Protein 3PVH (pdb70)

Foldseek 3Di:
DVLLVCLLPVADDVQFQEAEQVPLADPVLSVVLSVLQVVCCVPPVAHEHEYEAQADPPPDDAAVSQVVSLCSRQVDCVRWQRYKYWYAHLNVLFIAIDTHVVLCVLQDPVLRVQLGVALRSVCSVVSNRSRSVVVNSVQSSCSNVVHPGPGGD

Secondary structure (DSSP, 8-state):
-HHHHHHHHT---TTTSEEETT--S-HHHHHHHHHHHHHHHHHH--EEEEEEES--SSS--HHHHHHHHHHHHS-SHHHHTTEEEEEEETTTTEEEEEE-HHHHHHH-HHHHHHIIIIIHHHHHHTT-HHHHHHHHHHHHHHHHTTPPP----

Solvent-accessible surface area: 7579 Å² total; per-residue (Å²): 67,79,34,13,118,62,4,19,87,103,18,37,17,101,151,50,14,8,34,26,54,28,63,39,13,47,209,97,18,69,51,54,0,91,141,26,0,41,64,0,48,177,98,94,150,12,7,0,0,2,2,0,0,137,106,26,84,57,210,19,70,0,110,100,2,0,56,88,0,19,102,110,14,13,87,52,121,160,77,6,53,38,24,0,0,0,0,2,3,8,42,114,60,57,15,7,15,11,12,5,80,39,0,40,140,28,9,26,108,130,28,11,88,18,0,40,72,67,3,0,29,76,22,0,85,94,134,101,30,45,85,0,2,69,35,0,0,93,11,0,14,14,23,15,38,65,106,117,74,87,26,34,101

Structure (mmCIF, N/CA/C/O backbone):
data_3PVH
#
_entry.id   3PVH
#
_cell.length_a   46.871
_cell.length_b   49.890
_cell.length_c   76.511
_cell.angle_alpha   90.00
_cell.angle_beta   90.00
_cell.angle_gamma   90.00
#
_symmetry.space_group_name_H-M   'P 21 21 21'
#
loop_
_entity.id
_entity.type
_entity.pdbx_description
1 polymer 'UPF0603 protein At1g54780, chloroplastic'
2 non-polymer 'CALCIUM ION'
3 non-polymer GLYCEROL
4 water water
#
loop_
_atom_site.group_PDB
_atom_site.id
_atom_site.type_symbol
_atom_site.label_atom_id
_atom_site.label_alt_id
_atom_site.label_comp_id
_atom_site.label_asym_id
_atom_site.label_entity_id
_atom_site.label_seq_id
_atom_site.pdbx_PDB_ins_code
_atom_site.Cartn_x
_atom_site.Cartn_y
_atom_site.Cartn_z
_atom_site.occupancy
_atom_site.B_iso_or_equiv
_atom_site.auth_seq_id
_atom_site.auth_comp_id
_atom_site.auth_asym_id
_atom_site.auth_atom_id
_atom_site.pdbx_PDB_model_num
ATOM 1 N N . SER A 1 1 ? 32.112 33.590 102.509 1.00 44.47 83 SER A N 1
ATOM 2 C CA . SER A 1 1 ? 33.349 33.184 103.243 1.00 43.89 83 SER A CA 1
ATOM 3 C C . SER A 1 1 ? 34.535 34.107 102.971 1.00 42.52 83 SER A C 1
ATOM 4 O O . SER A 1 1 ? 34.566 34.845 101.967 1.00 42.32 83 SER A O 1
ATOM 7 N N . ALA A 1 2 ? 35.542 34.029 103.831 1.00 40.34 84 ALA A N 1
ATOM 8 C CA . ALA A 1 2 ? 36.717 34.868 103.639 1.00 39.16 84 ALA A CA 1
ATOM 9 C C . ALA A 1 2 ? 37.402 34.473 102.308 1.00 36.99 84 ALA A C 1
ATOM 10 O O . ALA A 1 2 ? 37.952 35.331 101.590 1.00 35.74 84 ALA A O 1
ATOM 12 N N . SER A 1 3 ? 37.395 33.174 102.014 1.00 35.69 85 SER A N 1
ATOM 13 C CA . SER A 1 3 ? 38.015 32.692 100.771 1.00 33.13 85 SER A CA 1
ATOM 14 C C . SER A 1 3 ? 37.330 33.250 99.544 1.00 31.71 85 SER A C 1
ATOM 15 O O . SER A 1 3 ? 38.006 33.783 98.653 1.00 28.56 85 SER A O 1
ATOM 18 N N . GLU A 1 4 ? 36.012 33.107 99.481 1.00 29.85 86 GLU A N 1
ATOM 19 C CA . GLU A 1 4 ? 35.268 33.598 98.314 1.00 31.13 86 GLU A CA 1
ATOM 20 C C . GLU A 1 4 ? 35.512 35.061 98.095 1.00 30.01 86 GLU A C 1
ATOM 21 O O . GLU A 1 4 ? 35.677 35.467 96.942 1.00 27.72 86 GLU A O 1
ATOM 27 N N . PHE A 1 5 ? 35.578 35.834 99.186 1.00 28.49 87 PHE A N 1
ATOM 28 C CA . PHE A 1 5 ? 35.856 37.275 99.099 1.00 28.84 87 PHE A CA 1
ATOM 29 C C . PHE A 1 5 ? 37.246 37.575 98.669 1.00 26.97 87 PHE A C 1
ATOM 30 O O . PHE A 1 5 ? 37.456 38.387 97.750 1.00 27.23 87 PHE A O 1
ATOM 38 N N . ASN A 1 6 ? 38.227 36.925 99.291 1.00 25.92 88 ASN A N 1
ATOM 39 C CA . ASN A 1 6 ? 39.601 37.238 98.962 1.00 26.00 88 ASN A CA 1
ATOM 40 C C . ASN A 1 6 ? 39.880 36.959 97.517 1.00 25.10 88 ASN A C 1
ATOM 41 O O . ASN A 1 6 ? 40.537 37.730 96.879 1.00 24.44 88 ASN A O 1
ATOM 46 N N . ILE A 1 7 ? 39.350 35.828 97.018 1.00 23.16 89 ILE A N 1
ATOM 47 C CA . ILE A 1 7 ? 39.630 35.523 95.620 1.00 22.64 89 ILE A CA 1
ATOM 48 C C . ILE A 1 7 ? 39.079 36.614 94.682 1.00 20.77 89 ILE A C 1
ATOM 49 O O . ILE A 1 7 ? 39.774 37.033 93.733 1.00 21.44 89 ILE A O 1
ATOM 54 N N . LEU A 1 8 ? 37.878 37.080 94.955 1.00 22.24 90 LEU A N 1
ATOM 55 C CA . LEU A 1 8 ? 37.260 38.129 94.126 1.00 22.36 90 LEU A CA 1
ATOM 56 C C . LEU A 1 8 ? 38.015 39.469 94.307 1.00 26.06 90 LEU A C 1
ATOM 57 O O . LEU A 1 8 ? 38.399 40.144 93.335 1.00 26.49 90 LEU A O 1
ATOM 62 N N . ASN A 1 9 ? 38.255 39.803 95.575 1.00 25.61 91 ASN A N 1
ATOM 63 C CA . ASN A 1 9 ? 38.944 41.053 95.946 1.00 26.84 91 ASN A CA 1
ATOM 64 C C . ASN A 1 9 ? 40.322 41.292 95.471 1.00 27.27 91 ASN A C 1
ATOM 65 O O . ASN A 1 9 ? 40.690 42.405 95.106 1.00 28.27 91 ASN A O 1
ATOM 70 N N . ASP A 1 10 ? 41.136 40.254 95.510 1.00 27.41 92 ASP A N 1
ATOM 71 C CA . ASP A 1 10 ? 42.511 40.361 95.155 1.00 29.60 92 ASP A CA 1
ATOM 72 C C . ASP A 1 10 ? 42.768 40.505 93.680 1.00 31.52 92 ASP A C 1
ATOM 73 O O . ASP A 1 10 ? 43.875 40.857 93.263 1.00 34.09 92 ASP A O 1
ATOM 78 N N . GLY A 1 11 ? 41.763 40.225 92.846 1.00 29.57 93 GLY A N 1
ATOM 79 C CA . GLY A 1 11 ? 42.007 40.504 91.447 1.00 29.22 93 GLY A CA 1
ATOM 80 C C . GLY A 1 11 ? 42.768 39.352 90.933 1.00 27.60 93 GLY A C 1
ATOM 81 O O . GLY A 1 11 ? 43.135 38.395 91.666 1.00 27.79 93 GLY A O 1
ATOM 82 N N . PRO A 1 12 ? 43.025 39.381 89.624 1.00 27.17 94 PRO A N 1
ATOM 83 C CA . PRO A 1 12 ? 43.742 38.337 88.909 1.00 27.90 94 PRO A CA 1
ATOM 84 C C . PRO A 1 12 ? 45.213 38.274 89.266 1.00 29.96 94 PRO A C 1
ATOM 85 O O . PRO A 1 12 ? 45.789 39.286 89.564 1.00 32.86 94 PRO A O 1
ATOM 89 N N . PRO A 1 13 ? 45.783 37.069 89.330 1.00 32.28 95 PRO A N 1
ATOM 90 C CA . PRO A 1 13 ? 47.179 36.755 89.648 1.00 33.43 95 PRO A CA 1
ATOM 91 C C . PRO A 1 13 ? 48.067 36.919 88.423 1.00 37.20 95 PRO A C 1
ATOM 92 O O . PRO A 1 13 ? 48.480 35.914 87.759 1.00 37.69 95 PRO A O 1
ATOM 96 N N . LYS A 1 14 ? 48.373 38.172 88.140 1.00 37.25 96 LYS A N 1
ATOM 97 C CA . LYS A 1 14 ? 49.215 38.513 87.016 1.00 39.16 96 LYS A CA 1
ATOM 98 C C . LYS A 1 14 ? 50.616 37.877 86.942 1.00 38.74 96 LYS A C 1
ATOM 99 O O . LYS A 1 14 ? 50.982 37.391 85.870 1.00 39.49 96 LYS A O 1
ATOM 105 N N . GLU A 1 15 ? 51.376 37.840 88.049 1.00 35.95 97 GLU A N 1
ATOM 106 C CA . GLU A 1 15 ? 52.683 37.228 88.007 1.00 35.20 97 GLU A CA 1
ATOM 107 C C . GLU A 1 15 ? 52.609 35.699 88.060 1.00 33.39 97 GLU A C 1
ATOM 108 O O . GLU A 1 15 ? 53.508 35.030 87.532 1.00 34.13 97 GLU A O 1
ATOM 114 N N . THR A 1 16 ? 51.547 35.111 88.648 1.00 31.05 98 THR A N 1
ATOM 115 C CA . THR A 1 16 ? 51.508 33.612 88.844 1.00 31.07 98 THR A CA 1
ATOM 116 C C . THR A 1 16 ? 50.554 32.585 88.145 1.00 32.99 98 THR A C 1
ATOM 117 O O . THR A 1 16 ? 50.775 31.356 88.191 1.00 36.68 98 THR A O 1
ATOM 121 N N . TYR A 1 17 ? 49.532 33.082 87.538 1.00 27.46 99 TYR A N 1
ATOM 122 C CA . TYR A 1 17 ? 48.469 32.229 86.887 1.00 22.95 99 TYR A CA 1
ATOM 123 C C . TYR A 1 17 ? 47.652 31.283 87.785 1.00 23.03 99 TYR A C 1
ATOM 124 O O . TYR A 1 17 ? 46.743 30.615 87.285 1.00 21.99 99 TYR A O 1
ATOM 133 N N . VAL A 1 18 ? 47.931 31.244 89.085 1.00 23.99 100 VAL A N 1
ATOM 134 C CA . VAL A 1 18 ? 47.146 30.322 89.930 1.00 23.44 100 VAL A CA 1
ATOM 135 C C . VAL A 1 18 ? 46.844 31.019 91.259 1.00 23.62 100 VAL A C 1
ATOM 136 O O . VAL A 1 18 ? 47.700 31.714 91.833 1.00 28.12 100 VAL A O 1
ATOM 140 N N . VAL A 1 19 ? 45.606 30.903 91.726 1.00 20.88 101 VAL A N 1
ATOM 141 C CA . VAL A 1 19 ? 45.219 31.388 93.038 1.00 20.84 101 VAL A CA 1
ATOM 142 C C . VAL A 1 19 ? 44.880 30.119 93.774 1.00 22.29 101 VAL A C 1
ATOM 143 O O . VAL A 1 19 ? 43.785 29.612 93.669 1.00 21.23 101 VAL A O 1
ATOM 147 N N . ASP A 1 20 ? 45.852 29.583 94.506 1.00 22.43 102 ASP A N 1
ATOM 148 C CA . ASP A 1 20 ? 45.596 28.337 95.244 1.00 22.37 102 ASP A CA 1
ATOM 149 C C . ASP A 1 20 ? 45.109 28.587 96.640 1.00 25.22 102 ASP A C 1
ATOM 150 O O . ASP A 1 20 ? 45.852 28.387 97.615 1.00 25.70 102 ASP A O 1
ATOM 155 N N . ASP A 1 21 ? 43.864 29.013 96.752 1.00 22.64 103 ASP A N 1
ATOM 156 C CA . ASP A 1 21 ? 43.318 29.379 98.066 1.00 25.33 103 ASP A CA 1
ATOM 157 C C . ASP A 1 21 ? 43.114 28.148 98.934 1.00 26.46 103 ASP A C 1
ATOM 158 O O . ASP A 1 21 ? 43.215 28.243 100.184 1.00 28.33 103 ASP A O 1
ATOM 163 N N . ALA A 1 22 ? 42.890 27.002 98.316 1.00 26.19 104 ALA A N 1
ATOM 164 C CA . ALA A 1 22 ? 42.715 25.774 99.115 1.00 26.58 104 ALA A CA 1
ATOM 165 C C . ALA A 1 22 ? 44.059 25.230 99.602 1.00 28.40 104 ALA A C 1
ATOM 166 O O . ALA A 1 22 ? 44.070 24.390 100.504 1.00 29.77 104 ALA A O 1
ATOM 168 N N . GLY A 1 23 ? 45.182 25.697 99.052 1.00 27.91 105 GLY A N 1
ATOM 169 C CA . GLY A 1 23 ? 46.485 25.183 99.528 1.00 29.26 105 GLY A CA 1
ATOM 170 C C . GLY A 1 23 ? 46.753 23.743 99.184 1.00 30.13 105 GLY A C 1
ATOM 171 O O . GLY A 1 23 ? 47.369 23.010 100.002 1.00 31.43 105 GLY A O 1
ATOM 172 N N . VAL A 1 24 ? 46.291 23.297 98.015 1.00 27.75 106 VAL A N 1
ATOM 173 C CA . VAL A 1 24 ? 46.424 21.919 97.549 1.00 26.02 106 VAL A CA 1
ATOM 174 C C . VAL A 1 24 ? 47.475 21.675 96.464 1.00 27.19 106 VAL A C 1
ATOM 175 O O . VAL A 1 24 ? 47.710 20.524 96.028 1.00 28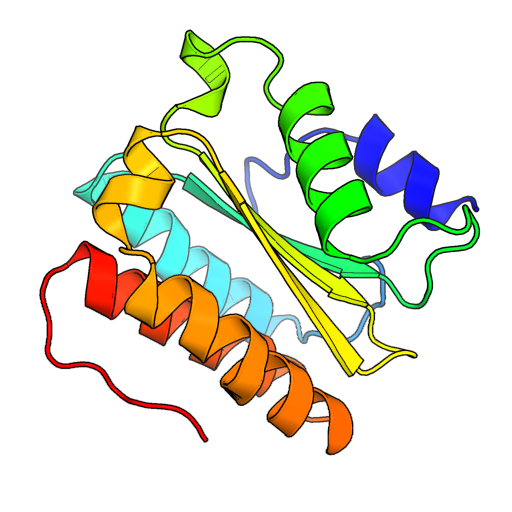.73 106 VAL A O 1
ATOM 179 N N . LEU A 1 25 ? 48.154 22.730 96.030 1.00 25.23 107 LEU A N 1
ATOM 180 C CA . LEU A 1 25 ? 49.171 22.594 94.968 1.00 25.31 107 LEU A CA 1
ATOM 181 C C . LEU A 1 25 ? 50.564 22.886 95.497 1.00 26.24 107 LEU A C 1
ATOM 182 O O . LEU A 1 25 ? 50.748 23.760 96.298 1.00 27.46 107 LEU A O 1
ATOM 187 N N . SER A 1 26 ? 51.541 22.117 95.040 1.00 24.99 108 SER A N 1
ATOM 188 C CA . SER A 1 26 ? 52.918 22.335 95.503 1.00 25.89 108 SER A CA 1
ATOM 189 C C . SER A 1 26 ? 53.646 23.492 94.826 1.00 27.52 108 SER A C 1
ATOM 190 O O . SER A 1 26 ? 53.274 23.952 93.713 1.00 26.02 108 SER A O 1
ATOM 193 N N . ARG A 1 27 ? 54.763 23.887 95.417 1.00 27.92 109 ARG A N 1
ATOM 194 C CA . ARG A 1 27 ? 55.566 24.971 94.854 1.00 29.62 109 ARG A CA 1
ATOM 195 C C . ARG A 1 27 ? 56.067 24.562 93.437 1.00 29.45 109 ARG A C 1
ATOM 196 O O . ARG A 1 27 ? 56.097 25.386 92.510 1.00 28.04 109 ARG A O 1
ATOM 204 N N . VAL A 1 28 ? 56.507 23.320 93.287 1.00 27.33 110 VAL A N 1
ATOM 205 C CA . VAL A 1 28 ? 56.969 22.827 92.021 1.00 27.69 110 VAL A CA 1
ATOM 206 C C . VAL A 1 28 ? 55.870 22.882 90.964 1.00 26.99 110 VAL A C 1
ATOM 207 O O . VAL A 1 28 ? 56.093 23.351 89.854 1.00 25.73 110 VAL A O 1
ATOM 211 N N . THR A 1 29 ? 54.690 22.420 91.312 1.00 24.75 111 THR A N 1
ATOM 212 C CA . THR A 1 29 ? 53.617 22.384 90.335 1.00 25.83 111 THR A CA 1
ATOM 213 C C . THR A 1 29 ? 53.145 23.783 89.997 1.00 23.27 111 THR A C 1
ATOM 214 O O . THR A 1 29 ? 52.820 24.035 88.818 1.00 25.02 111 THR A O 1
ATOM 218 N N . LYS A 1 30 ? 53.143 24.681 90.968 1.00 23.91 112 LYS A N 1
ATOM 219 C CA . LYS A 1 30 ? 52.750 26.065 90.640 1.00 23.84 112 LYS A CA 1
ATOM 220 C C . LYS A 1 30 ? 53.814 26.666 89.716 1.00 24.70 112 LYS A C 1
ATOM 221 O O . LYS A 1 30 ? 53.485 27.492 88.807 1.00 22.17 112 LYS A O 1
ATOM 227 N N . SER A 1 31 ? 55.074 26.278 89.908 1.00 24.05 113 SER A N 1
ATOM 228 C CA . SER A 1 31 ? 56.131 26.802 89.019 1.00 23.73 113 SER A CA 1
ATOM 229 C C . SER A 1 31 ? 55.950 26.229 87.601 1.00 24.13 113 SER A C 1
ATOM 230 O O . SER A 1 31 ? 56.120 26.933 86.583 1.00 24.96 113 SER A O 1
ATOM 233 N N . ASP A 1 32 ? 55.637 24.926 87.514 1.00 22.68 114 ASP A N 1
ATOM 234 C CA . ASP A 1 32 ? 55.434 24.296 86.249 1.00 24.08 114 ASP A CA 1
ATOM 235 C C . ASP A 1 32 ? 54.211 24.922 85.563 1.00 22.05 114 ASP A C 1
ATOM 236 O O . ASP A 1 32 ? 54.227 25.079 84.343 1.00 23.68 114 ASP A O 1
ATOM 241 N N . LEU A 1 33 ? 53.156 25.219 86.333 1.00 21.28 115 LEU A N 1
ATOM 242 C CA . LEU A 1 33 ? 51.957 25.842 85.707 1.00 20.64 115 LEU A CA 1
ATOM 243 C C . LEU A 1 33 ? 52.344 27.245 85.201 1.00 22.19 115 LEU A C 1
ATOM 244 O O . LEU A 1 33 ? 51.915 27.635 84.087 1.00 22.10 115 LEU A O 1
ATOM 249 N N . LYS A 1 34 ? 53.139 27.979 85.977 1.00 22.25 116 LYS A N 1
ATOM 250 C CA . LYS A 1 34 ? 53.564 29.314 85.510 1.00 23.56 116 LYS A CA 1
ATOM 251 C C . LYS A 1 34 ? 54.328 29.195 84.211 1.00 23.09 116 LYS A C 1
ATOM 252 O O . LYS A 1 34 ? 54.139 30.061 83.303 1.00 22.70 116 LYS A O 1
ATOM 258 N N . LYS A 1 35 ? 55.209 28.191 84.059 1.00 21.06 117 LYS A N 1
ATOM 259 C CA . LYS A 1 35 ? 55.990 27.992 82.838 1.00 21.97 117 LYS A CA 1
ATOM 260 C C . LYS A 1 35 ? 55.086 27.705 81.652 1.00 22.59 117 LYS A C 1
ATOM 261 O O . LYS A 1 35 ? 55.122 28.409 80.646 1.00 23.23 117 LYS A O 1
ATOM 267 N N . LEU A 1 36 ? 54.132 26.807 81.863 1.00 21.25 118 LEU A N 1
ATOM 268 C CA . LEU A 1 36 ? 53.213 26.397 80.816 1.00 21.35 118 LEU A CA 1
ATOM 269 C C . LEU A 1 36 ? 52.268 27.512 80.392 1.00 19.70 118 LEU A C 1
ATOM 270 O O . LEU A 1 36 ? 52.093 27.716 79.193 1.00 20.73 118 LEU A O 1
ATOM 275 N N . LEU A 1 37 ? 51.694 28.216 81.348 1.00 19.33 119 LEU A N 1
ATOM 276 C CA . LEU A 1 37 ? 50.653 29.214 81.026 1.00 17.95 119 LEU A CA 1
ATOM 277 C C . LEU A 1 37 ? 51.290 30.539 80.634 1.00 19.47 119 LEU A C 1
ATOM 278 O O . LEU A 1 37 ? 50.619 31.277 79.893 1.00 19.58 119 LEU A O 1
ATOM 283 N N . SER A 1 38 ? 52.511 30.842 81.133 1.00 19.08 120 SER A N 1
ATOM 284 C CA . SER A 1 38 ? 53.120 32.127 80.638 1.00 19.29 120 SER A CA 1
ATOM 285 C C . SER A 1 38 ? 53.545 31.851 79.195 1.00 20.46 120 SER A C 1
ATOM 286 O O . SER A 1 38 ? 53.522 32.800 78.324 1.00 21.34 120 SER A O 1
ATOM 289 N N . ASP A 1 39 ? 53.917 30.635 78.845 1.00 19.68 121 ASP A N 1
ATOM 290 C CA . ASP A 1 39 ? 54.239 30.336 77.478 1.00 21.60 121 ASP A CA 1
ATOM 291 C C . ASP A 1 39 ? 52.998 30.408 76.608 1.00 22.01 121 ASP A C 1
ATOM 292 O O . ASP A 1 39 ? 53.023 30.963 75.470 1.00 22.05 121 ASP A O 1
ATOM 297 N N . LEU A 1 40 ? 51.850 29.932 77.124 1.00 20.12 122 LEU A N 1
ATOM 298 C CA . LEU A 1 40 ? 50.614 30.037 76.304 1.00 21.05 122 LEU A CA 1
ATOM 299 C C . LEU A 1 40 ? 50.279 31.522 76.090 1.00 20.51 122 LEU A C 1
ATOM 300 O O . LEU A 1 40 ? 49.881 31.893 74.961 1.00 21.28 122 LEU A O 1
ATOM 305 N N . GLU A 1 41 ? 50.449 32.359 77.093 1.00 19.38 123 GLU A N 1
ATOM 306 C CA . GLU A 1 41 ? 50.072 33.775 76.965 1.00 18.97 123 GLU A CA 1
ATOM 307 C C . GLU A 1 41 ? 51.022 34.435 75.980 1.00 20.30 123 GLU A C 1
ATOM 308 O O . GLU A 1 41 ? 50.614 35.243 75.163 1.00 20.74 123 GLU A O 1
ATOM 314 N N . TYR A 1 42 ? 52.281 34.025 76.024 1.00 20.94 124 TYR A N 1
ATOM 315 C CA . TYR A 1 42 ? 53.266 34.657 75.087 1.00 19.99 124 TYR A CA 1
ATOM 316 C C . TYR A 1 42 ? 52.979 34.319 73.658 1.00 22.24 124 TYR A C 1
ATOM 317 O O . TYR A 1 42 ? 53.018 35.205 72.741 1.00 23.86 124 TYR A O 1
ATOM 326 N N . ARG A 1 43 ? 52.668 33.065 73.415 1.00 22.03 125 ARG A N 1
ATOM 327 C CA . ARG A 1 43 ? 52.450 32.559 72.069 1.00 22.83 125 ARG A CA 1
ATOM 328 C C . ARG A 1 43 ? 51.110 32.898 71.478 1.00 23.20 125 ARG A C 1
ATOM 329 O O . ARG A 1 43 ? 51.029 33.285 70.307 1.00 23.91 125 ARG A O 1
ATOM 337 N N . LYS A 1 44 ? 50.051 32.741 72.282 1.00 22.40 126 LYS A N 1
ATOM 338 C CA . LYS 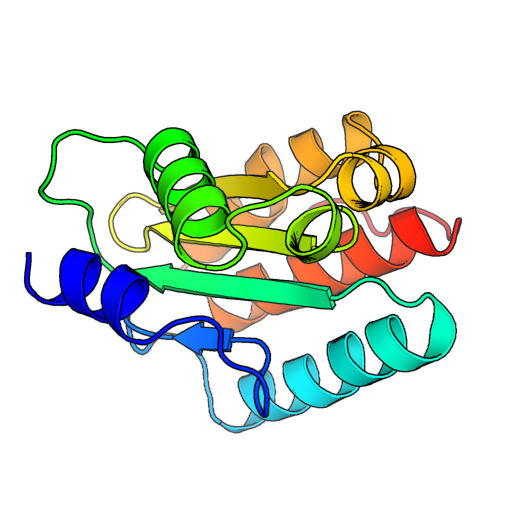A 1 44 ? 48.691 32.876 71.758 1.00 23.67 126 LYS A CA 1
ATOM 339 C C . LYS A 1 44 ? 47.883 34.038 72.282 1.00 21.99 126 LYS A C 1
ATOM 340 O O . LYS A 1 44 ? 46.716 34.215 71.871 1.00 24.41 126 LYS A O 1
ATOM 346 N N . LYS A 1 45 ? 48.457 34.815 73.178 1.00 20.54 127 LYS A N 1
ATOM 347 C CA . LYS A 1 45 ? 47.846 35.972 73.792 1.00 19.51 127 LYS A CA 1
ATOM 348 C C . LYS A 1 45 ? 46.504 35.574 74.479 1.00 21.85 127 LYS A C 1
ATOM 349 O O . LYS A 1 45 ? 45.563 36.346 74.457 1.00 23.44 127 LYS A O 1
ATOM 355 N N . LEU A 1 46 ? 46.493 34.396 75.103 1.00 19.37 128 LEU A N 1
ATOM 356 C CA . LEU A 1 46 ? 45.335 33.941 75.878 1.00 19.80 128 LEU A CA 1
ATOM 357 C C . LEU A 1 46 ? 45.914 33.750 77.308 1.00 20.72 128 LEU A C 1
ATOM 358 O O . LEU A 1 46 ? 46.960 33.114 77.471 1.00 21.61 128 LEU A O 1
ATOM 363 N N . ARG A 1 47 ? 45.222 34.300 78.293 1.00 19.65 129 ARG A N 1
ATOM 364 C CA . ARG A 1 47 ? 45.670 34.164 79.697 1.00 19.77 129 ARG A CA 1
ATOM 365 C C . ARG A 1 47 ? 44.724 33.233 80.432 1.00 20.77 129 ARG A C 1
ATOM 366 O O . ARG A 1 47 ? 43.572 33.560 80.553 1.00 21.45 129 ARG A O 1
ATOM 374 N N . LEU A 1 48 ? 45.222 32.080 80.873 1.00 18.42 130 LEU A N 1
ATOM 375 C CA . LEU A 1 48 ? 44.375 31.060 81.571 1.00 17.98 130 LEU A CA 1
ATOM 376 C C . LEU A 1 48 ? 44.812 31.065 83.030 1.00 18.76 130 LEU A C 1
ATOM 377 O O . LEU A 1 48 ? 46.011 30.899 83.294 1.00 20.24 130 LEU A O 1
ATOM 382 N N . ASN A 1 49 ? 43.869 31.318 83.941 1.00 17.12 131 ASN A N 1
ATOM 383 C C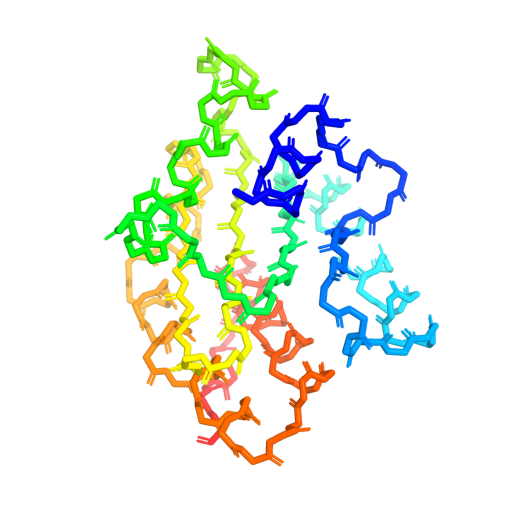A . ASN A 1 49 ? 44.119 31.360 85.384 1.00 17.53 131 ASN A CA 1
ATOM 384 C C . ASN A 1 49 ? 43.396 30.175 86.025 1.00 17.93 131 ASN A C 1
ATOM 385 O O . ASN A 1 49 ? 42.314 29.802 85.626 1.00 18.86 131 ASN A O 1
ATOM 390 N N . PHE A 1 50 ? 44.004 29.613 87.056 1.00 17.65 132 PHE A N 1
ATOM 391 C CA . PHE A 1 50 ? 43.364 28.505 87.794 1.00 17.76 132 PHE A CA 1
ATOM 392 C C . PHE A 1 50 ? 43.117 28.977 89.198 1.00 17.65 132 PHE A C 1
ATOM 393 O O . PHE A 1 50 ? 43.987 29.700 89.750 1.00 20.18 132 PHE A O 1
ATOM 401 N N . ILE A 1 51 ? 41.981 28.586 89.804 1.00 16.29 133 ILE A N 1
ATOM 402 C CA . ILE A 1 51 ? 41.676 28.987 91.209 1.00 17.65 133 ILE A CA 1
ATOM 403 C C . ILE A 1 51 ? 41.294 27.700 91.916 1.00 17.72 133 ILE A C 1
ATOM 404 O O . ILE A 1 51 ? 40.477 26.956 91.408 1.00 19.26 133 ILE A O 1
ATOM 409 N N . THR A 1 52 ? 41.878 27.509 93.089 1.00 18.23 134 THR A N 1
ATOM 410 C CA . THR A 1 52 ? 41.400 26.378 93.920 1.00 19.62 134 THR A CA 1
ATOM 411 C C . THR A 1 52 ? 40.698 26.999 95.141 1.00 19.27 134 THR A C 1
ATOM 412 O O . THR A 1 52 ? 41.121 28.055 95.647 1.00 20.96 134 THR A O 1
ATOM 416 N N . VAL A 1 53 ? 39.597 26.389 95.615 1.00 20.51 135 VAL A N 1
ATOM 417 C CA . VAL A 1 53 ? 38.934 26.938 96.799 1.00 22.67 135 VAL A CA 1
ATOM 418 C C . VAL A 1 53 ? 38.345 25.682 97.489 1.00 23.09 135 VAL A C 1
ATOM 419 O O . VAL A 1 53 ? 37.885 24.769 96.819 1.00 23.24 135 VAL A O 1
ATOM 423 N N . ARG A 1 54 ? 38.397 25.644 98.839 1.00 25.36 136 ARG A N 1
ATOM 424 C CA . ARG A 1 54 ? 37.912 24.426 99.505 1.00 27.87 136 ARG A CA 1
ATOM 425 C C . ARG A 1 54 ? 36.402 24.234 99.401 1.00 29.02 136 ARG A C 1
ATOM 426 O O . ARG A 1 54 ? 35.944 23.160 99.074 1.00 29.05 136 ARG A O 1
ATOM 434 N N . LYS A 1 55 ? 35.626 25.282 99.641 1.00 32.22 137 LYS A N 1
ATOM 435 C CA . LYS A 1 55 ? 34.177 25.126 99.513 1.00 34.88 137 LYS A CA 1
ATOM 436 C C . LYS A 1 55 ? 33.520 26.492 99.276 1.00 36.42 137 LYS A C 1
ATOM 437 O O . LYS A 1 55 ? 34.059 27.496 99.661 1.00 36.01 137 LYS A O 1
ATOM 443 N N . LEU A 1 56 ? 32.378 26.511 98.607 1.00 37.76 138 LEU A N 1
ATOM 444 C CA . LEU A 1 56 ? 31.656 27.770 98.362 1.00 40.93 138 LEU A CA 1
ATOM 445 C C . LEU A 1 56 ? 30.567 27.860 99.417 1.00 44.97 138 LEU A C 1
ATOM 446 O O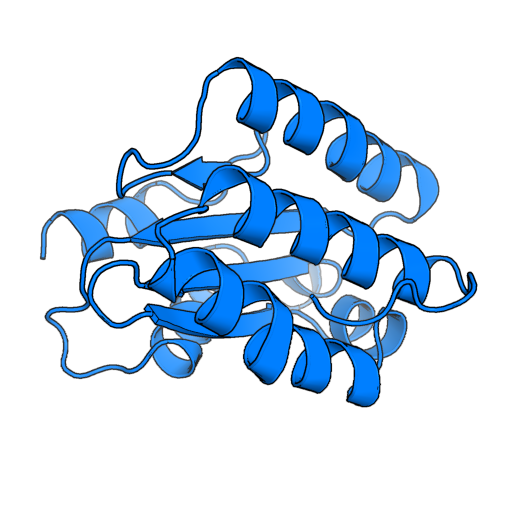 . LEU A 1 56 ? 29.824 26.886 99.630 1.00 46.22 138 LEU A O 1
ATOM 451 N N . THR A 1 57 ? 30.537 28.995 100.110 1.00 48.33 139 THR A N 1
ATOM 452 C CA . THR A 1 57 ? 29.573 29.213 101.169 1.00 51.84 139 THR A CA 1
ATOM 453 C C . THR A 1 57 ? 28.352 29.904 100.593 1.00 52.95 139 THR A C 1
ATOM 454 O O . THR A 1 57 ? 27.235 29.699 101.079 1.00 54.53 139 THR A O 1
ATOM 458 N N . SER A 1 58 ? 28.541 30.773 99.604 1.00 53.56 140 SER A N 1
ATOM 459 C CA . SER A 1 58 ? 27.371 31.354 98.964 1.00 54.44 140 SER A CA 1
ATOM 460 C C . SER A 1 58 ? 26.838 30.027 98.390 1.00 55.05 140 SER A C 1
ATOM 461 O O . SER A 1 58 ? 27.603 29.072 98.230 1.00 55.57 140 SER A O 1
ATOM 464 N N . LYS A 1 59 ? 25.556 29.903 98.093 1.00 56.09 141 LYS A N 1
ATOM 465 C CA . LYS A 1 59 ? 25.118 28.594 97.601 1.00 56.15 141 LYS A CA 1
ATOM 466 C C . LYS A 1 59 ? 25.395 28.420 96.087 1.00 54.85 141 LYS A C 1
ATOM 467 O O . LYS A 1 59 ? 24.797 27.575 95.412 1.00 55.66 141 LYS A O 1
ATOM 473 N N . ALA A 1 60 ? 26.345 29.208 95.587 1.00 52.82 142 ALA A N 1
ATOM 474 C CA . ALA A 1 60 ? 26.697 29.195 94.166 1.00 49.72 142 ALA A CA 1
ATOM 475 C C . ALA A 1 60 ? 27.474 27.957 93.827 1.00 46.94 142 ALA A C 1
ATOM 476 O O . ALA A 1 60 ? 28.246 27.488 94.658 1.00 47.94 142 ALA A O 1
ATOM 478 N N . ASP A 1 61 ? 27.256 27.394 92.640 1.00 43.05 143 ASP A N 1
ATOM 479 C CA . ASP A 1 61 ? 28.068 26.267 92.245 1.00 38.72 143 ASP A CA 1
ATOM 480 C C . ASP A 1 61 ? 29.307 26.823 91.569 1.00 35.07 143 ASP A C 1
ATOM 481 O O . ASP A 1 61 ? 29.486 28.051 91.483 1.00 33.94 143 ASP A O 1
ATOM 486 N N . ALA A 1 62 ? 30.141 25.909 91.108 1.00 32.57 144 ALA A N 1
ATOM 487 C CA . ALA A 1 62 ? 31.409 26.294 90.550 1.00 30.06 144 ALA A CA 1
ATOM 488 C C . ALA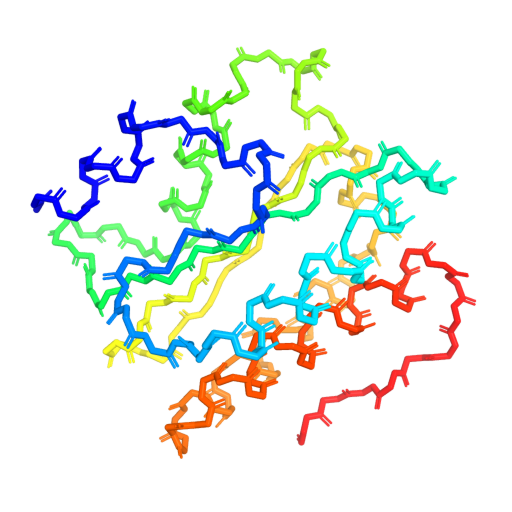 A 1 62 ? 31.325 27.192 89.326 1.00 29.47 144 ALA A C 1
ATOM 489 O O . ALA A 1 62 ? 32.090 28.131 89.220 1.00 27.25 144 ALA A O 1
ATOM 491 N N . PHE A 1 63 ? 30.395 26.937 88.430 1.00 27.75 145 PHE A N 1
ATOM 492 C CA . PHE A 1 63 ? 30.316 27.796 87.251 1.00 27.32 145 PHE A CA 1
ATOM 493 C C . PHE A 1 63 ? 29.845 29.177 87.638 1.00 28.03 145 PHE A C 1
ATOM 494 O O . PHE A 1 63 ? 30.364 30.190 87.113 1.00 25.38 145 PHE A O 1
ATOM 502 N N . GLU A 1 64 ? 28.863 29.286 88.540 1.00 27.62 146 GLU A N 1
ATOM 503 C CA . GLU A 1 64 ? 28.395 30.600 88.913 1.00 28.12 146 GLU A CA 1
ATOM 504 C C . GLU A 1 64 ? 29.526 31.403 89.528 1.00 26.15 146 GLU A C 1
ATOM 505 O O . GLU A 1 64 ? 29.649 32.580 89.240 1.00 25.69 146 GLU A O 1
ATOM 511 N N . TYR A 1 65 ? 30.341 30.769 90.375 1.00 25.20 147 TYR A N 1
ATOM 512 C CA . TYR A 1 65 ? 31.443 31.522 90.998 1.00 23.34 147 TYR A CA 1
ATOM 513 C C . TYR A 1 65 ? 32.488 31.879 89.925 1.00 22.98 147 TYR A C 1
ATOM 514 O O . TYR A 1 65 ? 33.012 32.992 89.954 1.00 22.83 147 TYR A O 1
ATOM 523 N N . ALA A 1 66 ? 32.791 30.945 89.015 1.00 20.77 148 ALA A N 1
ATOM 524 C CA . ALA A 1 66 ? 33.788 31.212 87.948 1.00 21.26 148 ALA A CA 1
ATOM 525 C C . ALA A 1 66 ? 33.324 32.412 87.134 1.00 20.88 148 ALA A C 1
ATOM 526 O O . ALA A 1 66 ? 34.135 33.265 86.760 1.00 19.71 148 ALA A O 1
ATOM 528 N N . ASP A 1 67 ? 32.025 32.461 86.842 1.00 21.19 149 ASP A N 1
ATOM 529 C CA . ASP A 1 67 ? 31.561 33.601 86.052 1.00 20.15 149 ASP A CA 1
ATOM 530 C C . ASP A 1 67 ? 31.645 34.849 86.871 1.00 21.76 149 ASP A C 1
ATOM 531 O O . ASP A 1 67 ? 31.907 35.943 86.293 1.00 22.00 149 ASP A O 1
ATOM 536 N N . GLN A 1 68 ? 31.346 34.764 88.166 1.00 21.55 150 GLN A N 1
ATOM 537 C CA . GLN A 1 68 ? 31.424 35.931 89.011 1.00 23.30 150 GLN A CA 1
ATOM 538 C C . GLN A 1 68 ? 32.857 36.461 89.031 1.00 22.91 150 GLN A C 1
ATOM 539 O O . GLN A 1 68 ? 33.135 37.690 88.992 1.00 24.49 150 GLN A O 1
ATOM 545 N N . VAL A 1 69 ? 33.791 35.534 89.117 1.00 21.25 151 VAL A N 1
ATOM 546 C CA . VAL A 1 69 ? 35.186 35.930 89.124 1.00 20.71 151 VAL A CA 1
ATOM 547 C C . VAL A 1 69 ? 35.589 36.592 87.800 1.00 20.26 151 VAL A C 1
ATOM 548 O O . VAL A 1 69 ? 36.297 37.618 87.777 1.00 21.83 151 VAL A O 1
ATOM 552 N N . LEU A 1 70 ? 35.189 35.996 86.671 1.00 20.02 152 LEU A N 1
ATOM 553 C CA . LEU A 1 70 ? 35.546 36.549 85.365 1.00 19.05 152 LEU A CA 1
ATOM 554 C C . LEU A 1 70 ? 35.033 38.004 85.284 1.00 19.44 152 LEU A C 1
ATOM 555 O O . LEU A 1 70 ? 35.790 38.903 84.897 1.00 21.27 152 LEU A O 1
ATOM 560 N N . GLU A 1 71 ? 33.757 38.227 85.651 1.00 19.56 153 GLU A N 1
ATOM 561 C CA . GLU A 1 71 ? 33.240 39.573 85.567 1.00 21.48 153 GLU A CA 1
ATOM 562 C C . GLU A 1 71 ? 33.876 40.569 86.520 1.00 21.97 153 GLU A C 1
ATOM 563 O O . GLU A 1 71 ? 33.946 41.776 86.201 1.00 25.06 153 GLU A O 1
ATOM 569 N N . LYS A 1 72 ? 34.281 40.108 87.720 1.00 21.92 154 LYS A N 1
ATOM 570 C CA . LYS A 1 72 ? 34.924 41.025 88.698 1.00 22.40 154 LYS A CA 1
ATOM 571 C C . LYS A 1 72 ? 36.373 41.321 88.299 1.00 23.12 154 LYS A C 1
ATOM 572 O O . LYS A 1 72 ? 36.842 42.524 88.311 1.00 23.85 154 LYS A O 1
ATOM 578 N N . TRP A 1 73 ? 37.102 40.287 87.905 1.00 20.65 155 TRP A N 1
ATOM 579 C CA . TRP A 1 73 ? 38.506 40.515 87.510 1.00 20.32 155 TRP A CA 1
ATOM 580 C C . TRP A 1 73 ? 38.640 41.250 86.182 1.00 20.84 155 TRP A C 1
ATOM 581 O O . TRP A 1 73 ? 39.597 42.036 85.970 1.00 21.95 155 TRP A O 1
ATOM 592 N N . TYR A 1 74 ? 37.722 40.959 85.237 1.00 20.43 156 TYR A N 1
ATOM 593 C CA . TYR A 1 74 ? 37.866 41.520 83.849 1.00 19.28 156 TYR A CA 1
ATOM 594 C C . TYR A 1 74 ? 36.481 42.127 83.514 1.00 21.77 156 TYR A C 1
ATOM 595 O O . TYR A 1 74 ? 35.666 41.543 82.815 1.00 22.38 156 TYR A O 1
ATOM 604 N N . PRO A 1 75 ? 36.223 43.320 83.982 1.00 21.74 157 PRO A N 1
ATOM 605 C CA . PRO A 1 75 ? 34.920 43.931 83.772 1.00 23.59 157 PRO A CA 1
ATOM 606 C C . PRO A 1 75 ? 34.473 44.500 82.470 1.00 24.91 157 PRO A C 1
ATOM 607 O O . PRO A 1 75 ? 33.491 45.246 82.455 1.00 28.74 157 PRO A O 1
ATOM 611 N N . SER A 1 76 ? 35.142 44.171 81.399 1.00 24.67 158 SER A N 1
ATOM 612 C CA . SER A 1 76 ? 34.755 44.607 80.065 1.00 23.32 158 SER A CA 1
ATOM 613 C C . SER A 1 76 ? 35.237 43.577 79.101 1.00 23.51 158 SER A C 1
ATOM 614 O O . SER A 1 76 ? 36.170 42.817 79.420 1.00 23.68 158 SER A O 1
ATOM 617 N N . ILE A 1 77 ? 34.699 43.519 77.898 1.00 20.24 159 ILE A N 1
ATOM 618 C CA . ILE A 1 77 ? 35.144 42.529 76.961 1.00 21.25 159 ILE A CA 1
ATOM 619 C C . ILE A 1 77 ? 36.607 42.817 76.526 1.00 22.68 159 ILE A C 1
ATOM 620 O O . ILE A 1 77 ? 37.334 41.900 76.190 1.00 21.54 159 ILE A O 1
ATOM 625 N N . GLU A 1 78 ? 37.004 44.092 76.552 1.00 24.56 160 GLU A N 1
ATOM 626 C CA . GLU A 1 78 ? 38.392 44.402 76.142 1.00 26.53 160 GLU A CA 1
ATOM 627 C C . GLU A 1 78 ? 39.352 43.692 77.104 1.00 25.67 160 GLU A C 1
ATOM 628 O O . GLU A 1 78 ? 40.397 43.191 76.682 1.00 27.26 160 GLU A O 1
ATOM 634 N N . GLU A 1 79 ? 38.944 43.616 78.353 1.00 23.21 161 GLU A N 1
ATOM 635 C CA . GLU A 1 79 ? 39.784 43.017 79.406 1.00 23.94 161 GLU A CA 1
ATOM 636 C C . GLU A 1 79 ? 39.586 41.513 79.476 1.00 24.54 161 GLU A C 1
ATOM 637 O O . GLU A 1 79 ? 40.543 40.770 79.746 1.00 24.98 161 GLU A O 1
ATOM 643 N N . GLY A 1 80 ? 38.339 41.051 79.229 1.00 20.25 162 GLY A N 1
ATOM 644 C CA . GLY A 1 80 ? 38.094 39.626 79.367 1.00 19.28 162 GLY A CA 1
ATOM 645 C C . GLY A 1 80 ? 38.080 38.701 78.193 1.00 18.95 162 GLY A C 1
ATOM 646 O O . GLY A 1 80 ? 38.083 37.513 78.273 1.00 19.38 162 GLY A O 1
ATOM 647 N N . ASN A 1 81 ? 38.077 39.271 76.998 1.00 19.07 163 ASN A N 1
ATOM 648 C CA . ASN A 1 81 ? 37.957 38.448 75.820 1.00 18.95 163 ASN A CA 1
ATOM 649 C C . ASN A 1 81 ? 38.902 37.272 75.687 1.00 19.64 163 ASN A C 1
ATOM 650 O O . ASN A 1 81 ? 38.507 36.200 75.252 1.00 20.62 163 ASN A O 1
ATOM 655 N N . ASN A 1 82 ? 40.182 37.553 76.044 1.00 19.21 164 ASN A N 1
ATOM 656 C CA . ASN A 1 82 ? 41.183 36.543 75.883 1.00 20.45 164 ASN A CA 1
ATOM 657 C C . ASN A 1 82 ? 41.529 35.856 77.196 1.00 19.06 164 ASN A C 1
ATOM 658 O O . ASN A 1 82 ? 42.656 35.319 77.320 1.00 21.54 164 ASN A O 1
ATOM 663 N N . LYS A 1 83 ? 40.608 35.889 78.153 1.00 19.71 165 LYS A N 1
ATOM 664 C CA . LYS A 1 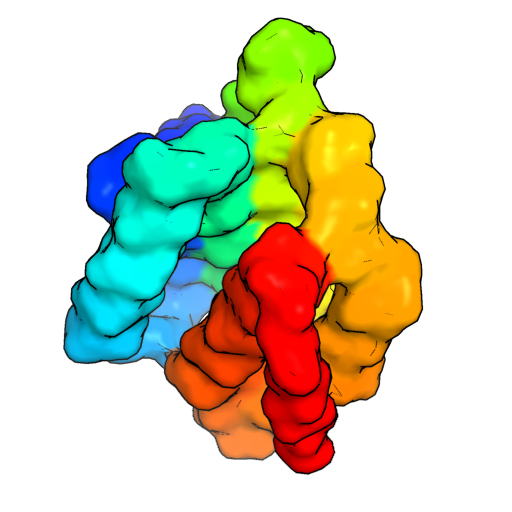83 ? 40.898 35.327 79.466 1.00 17.62 165 LYS A CA 1
ATOM 665 C C . LYS A 1 83 ? 40.070 34.063 79.750 1.00 20.00 165 LYS A C 1
ATOM 666 O O . LYS A 1 83 ? 38.893 33.933 79.325 1.00 19.72 165 LYS A O 1
ATOM 672 N N . GLY A 1 84 ? 40.726 33.118 80.430 1.00 17.66 166 GLY A N 1
ATOM 673 C CA . GLY A 1 84 ? 39.985 31.944 80.859 1.00 18.35 166 GLY A CA 1
ATOM 674 C C . GLY A 1 84 ? 40.145 31.750 82.355 1.00 18.74 166 GLY A C 1
ATOM 675 O O . GLY A 1 84 ? 41.198 32.106 82.903 1.00 18.59 166 GLY A O 1
ATOM 676 N N . ILE A 1 85 ? 39.105 31.196 83.020 1.00 17.47 167 ILE A N 1
ATOM 677 C CA . ILE A 1 85 ? 39.196 30.970 84.469 1.00 17.99 167 ILE A CA 1
ATOM 678 C C . ILE A 1 85 ? 38.732 29.538 84.749 1.00 18.09 167 ILE A C 1
ATOM 679 O O . ILE A 1 85 ? 37.662 29.119 84.283 1.00 19.68 167 ILE A O 1
ATOM 684 N N . VAL A 1 86 ? 39.597 28.780 85.403 1.00 18.65 168 VAL A N 1
ATOM 685 C CA . VAL A 1 86 ? 39.223 27.409 85.799 1.00 18.63 168 VAL A CA 1
ATOM 686 C C . VAL A 1 86 ? 39.074 27.400 87.315 1.00 20.06 168 VAL A C 1
ATOM 687 O O . VAL A 1 86 ? 39.978 27.840 88.004 1.00 19.95 168 VAL A O 1
ATOM 691 N N . VAL A 1 87 ? 37.937 26.903 87.826 1.00 17.34 169 VAL A N 1
ATOM 692 C CA . VAL A 1 87 ? 37.729 26.874 89.283 1.00 19.77 169 VAL A CA 1
ATOM 693 C C . VAL A 1 87 ? 37.615 25.402 89.714 1.00 19.87 169 VAL A C 1
ATOM 694 O O . VAL A 1 87 ? 36.891 24.636 89.074 1.00 21.64 169 VAL A O 1
ATOM 698 N N . LEU A 1 88 ? 38.360 25.049 90.763 1.00 20.29 170 LEU A N 1
ATOM 699 C CA . LEU A 1 88 ? 38.212 23.680 91.316 1.00 22.01 170 LEU A CA 1
ATOM 700 C C . LEU A 1 88 ? 37.813 23.898 92.795 1.00 21.10 170 LEU A C 1
ATOM 701 O O . LEU A 1 88 ? 38.550 24.530 93.542 1.00 21.16 170 LEU A O 1
ATOM 706 N N . ILE A 1 89 ? 36.634 23.362 93.191 1.00 22.52 171 ILE A N 1
ATOM 707 C CA . ILE A 1 89 ? 36.160 23.407 94.589 1.00 24.77 171 ILE A CA 1
ATOM 708 C C . ILE A 1 89 ? 36.643 22.035 95.177 1.00 25.25 171 ILE A C 1
ATOM 709 O O . ILE A 1 89 ? 36.169 20.974 94.809 1.00 26.16 171 ILE A O 1
ATOM 714 N N . THR A 1 90 ? 37.616 22.070 96.045 1.00 26.13 172 THR A N 1
ATOM 715 C CA . THR A 1 90 ? 38.242 20.811 96.450 1.00 28.36 172 THR A CA 1
ATOM 716 C C . THR A 1 90 ? 37.425 19.919 97.355 1.00 30.51 172 THR A C 1
ATOM 717 O O . THR A 1 90 ? 37.553 18.684 97.224 1.00 31.98 172 THR A O 1
ATOM 721 N N . SER A 1 91 ? 36.580 20.497 98.205 1.00 31.19 173 SER A N 1
ATOM 722 C CA . SER A 1 91 ? 35.754 19.630 99.079 1.00 31.91 173 SER A CA 1
ATOM 723 C C . SER A 1 91 ? 34.682 18.928 98.273 1.00 33.71 173 SER A C 1
ATOM 724 O O . SER A 1 91 ? 34.319 17.744 98.557 1.00 34.52 173 SER A O 1
ATOM 727 N N . GLN A 1 92 ? 34.142 19.595 97.260 1.00 31.88 174 GLN A N 1
ATOM 728 C CA . GLN A 1 92 ? 33.096 19.034 96.414 1.00 33.17 174 GLN A CA 1
ATOM 729 C C . GLN A 1 92 ? 33.559 18.242 95.204 1.00 32.40 174 GLN A C 1
ATOM 730 O O . GLN A 1 92 ? 32.745 17.608 94.536 1.00 33.86 174 GLN A O 1
ATOM 736 N N . LYS A 1 93 ? 34.854 18.327 94.851 1.00 30.83 175 LYS A N 1
ATOM 737 C CA . LYS A 1 93 ? 35.367 17.610 93.725 1.00 30.46 175 LYS A CA 1
ATOM 738 C C . LYS A 1 93 ? 34.627 18.076 92.468 1.00 29.93 175 LYS A C 1
ATOM 739 O O . LYS A 1 93 ? 34.276 17.284 91.585 1.00 30.36 175 LYS A O 1
ATOM 745 N N . GLU A 1 94 ? 34.408 19.391 92.368 1.00 29.15 176 GLU A N 1
ATOM 746 C CA . GLU A 1 94 ? 33.645 19.969 91.253 1.00 30.01 176 GLU A CA 1
ATOM 747 C C . GLU A 1 94 ? 34.516 21.063 90.584 1.00 28.53 176 GLU A C 1
ATOM 748 O O . GLU A 1 94 ? 35.156 21.860 91.300 1.00 28.38 176 GLU A O 1
ATOM 754 N N . GLY A 1 95 ? 34.505 21.061 89.257 1.00 25.21 177 GLY A N 1
ATOM 755 C CA . GLY A 1 95 ? 35.242 22.110 88.536 1.00 25.05 177 GLY A CA 1
ATOM 756 C C . GLY A 1 95 ? 34.323 22.843 87.572 1.00 25.54 177 GLY A C 1
ATOM 757 O O . GLY A 1 95 ? 33.187 22.431 87.2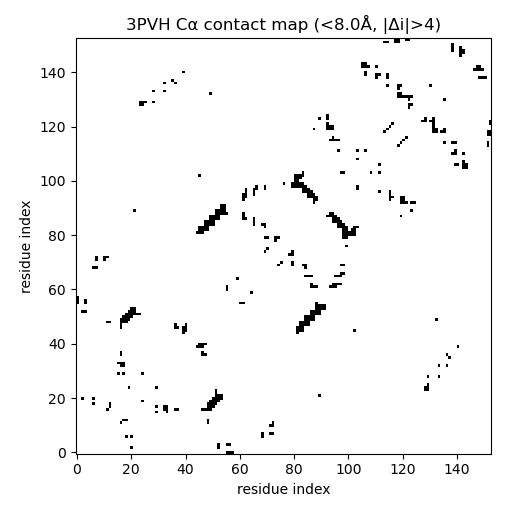93 1.00 26.75 177 GLY A O 1
ATOM 758 N N . ALA A 1 96 ? 34.768 24.005 87.117 1.00 21.72 178 ALA A N 1
ATOM 759 C CA . ALA A 1 96 ? 34.003 24.754 86.088 1.00 20.37 178 ALA A CA 1
ATOM 760 C C . ALA A 1 96 ? 35.049 25.572 85.303 1.00 20.34 178 ALA A C 1
ATOM 761 O O . ALA A 1 96 ? 36.094 25.924 85.852 1.00 19.99 178 ALA A O 1
ATOM 763 N N . ILE A 1 97 ? 34.706 25.903 84.059 1.00 20.23 179 ILE A N 1
ATOM 764 C CA . ILE A 1 97 ? 35.616 26.740 83.256 1.00 19.36 179 ILE A CA 1
ATOM 765 C C . ILE A 1 97 ? 34.770 27.814 82.577 1.00 20.46 179 ILE A C 1
ATOM 766 O O . ILE A 1 97 ? 33.683 27.513 82.076 1.00 22.48 179 ILE A O 1
ATOM 771 N N . THR A 1 98 ? 35.193 29.077 82.640 1.00 19.71 180 THR A N 1
ATOM 772 C CA . THR A 1 98 ? 34.487 30.059 81.848 1.00 20.40 180 THR A CA 1
ATOM 773 C C . THR A 1 98 ? 35.564 30.980 81.244 1.00 21.42 180 THR A C 1
ATOM 774 O O . THR A 1 98 ? 36.779 30.775 81.490 1.00 20.99 180 THR A O 1
ATOM 778 N N . GLY A 1 99 ? 35.127 31.966 80.477 1.00 19.53 181 GLY A N 1
ATOM 779 C CA . GLY A 1 99 ? 36.150 32.836 79.912 1.00 19.14 181 GLY A CA 1
ATOM 780 C C . GLY A 1 99 ? 35.477 33.737 78.888 1.00 20.47 181 GLY A C 1
ATOM 781 O O . GLY A 1 99 ? 34.253 33.665 78.656 1.00 21.53 181 GLY A O 1
ATOM 782 N N . GLY A 1 100 ? 36.281 34.595 78.305 1.00 19.00 182 GLY A N 1
ATOM 783 C CA . GLY A 1 100 ? 35.769 35.525 77.285 1.00 21.64 182 GLY A CA 1
ATOM 784 C C . GLY A 1 100 ? 35.611 34.751 76.007 1.00 20.74 182 GLY A C 1
ATOM 785 O O . GLY A 1 100 ? 36.115 33.669 75.780 1.00 21.68 182 GLY A O 1
ATOM 786 N N . PRO A 1 101 ? 34.881 35.379 75.050 1.00 22.55 183 PRO A N 1
ATOM 787 C CA . PRO A 1 101 ? 34.668 34.666 73.808 1.00 23.62 183 PRO A CA 1
ATOM 788 C C . PRO A 1 101 ? 35.877 34.139 73.039 1.00 22.25 183 PRO A C 1
ATOM 789 O O . PRO A 1 101 ? 35.793 33.053 72.457 1.00 24.72 183 PRO A O 1
ATOM 793 N N . ALA A 1 102 ? 36.955 34.890 72.982 1.00 22.63 184 ALA A N 1
ATOM 794 C CA . ALA A 1 102 ? 38.079 34.384 72.217 1.00 23.51 184 ALA A CA 1
ATOM 795 C C . ALA A 1 102 ? 38.661 33.159 72.899 1.00 21.85 184 ALA A C 1
ATOM 796 O O . ALA A 1 102 ? 39.083 32.208 72.212 1.00 24.36 184 ALA A O 1
ATOM 798 N N . PHE A 1 103 ? 38.700 33.174 74.250 1.00 20.62 185 PHE A N 1
ATOM 799 C CA . PHE A 1 103 ? 39.208 32.012 74.926 1.00 20.90 185 PHE A CA 1
ATOM 800 C C . PHE A 1 103 ? 38.332 30.787 74.716 1.00 18.65 185 PHE A C 1
ATOM 801 O O . PHE A 1 103 ? 38.832 29.702 74.418 1.00 22.00 185 PHE A O 1
ATOM 809 N N . ILE A 1 104 ? 37.011 30.957 74.879 1.00 20.81 186 ILE A N 1
ATOM 810 C CA . ILE A 1 104 ? 36.101 29.838 74.713 1.00 22.83 186 ILE A CA 1
ATOM 811 C C . ILE A 1 104 ? 36.165 29.262 73.288 1.00 24.25 186 ILE A C 1
ATOM 812 O O . ILE A 1 104 ? 36.212 28.069 73.124 1.00 25.44 186 ILE A O 1
ATOM 817 N N . GLU A 1 105 ? 36.221 30.140 72.290 1.00 24.58 187 GLU A N 1
ATOM 818 C CA . GLU A 1 105 ? 36.303 29.674 70.896 1.00 27.59 187 GLU A CA 1
ATOM 819 C C . GLU A 1 105 ? 37.585 28.903 70.639 1.00 25.92 187 GLU A C 1
ATOM 820 O O . GLU A 1 105 ? 37.598 27.879 69.920 1.00 27.13 187 GLU A O 1
ATOM 826 N N . ALA A 1 106 ? 38.682 29.339 71.285 1.00 24.23 188 ALA A N 1
ATOM 827 C CA . ALA A 1 106 ? 39.964 28.680 71.083 1.00 24.45 188 ALA A CA 1
ATOM 828 C C . ALA A 1 106 ? 40.031 27.286 71.645 1.00 23.21 188 ALA A C 1
ATOM 829 O O . ALA A 1 106 ? 40.694 26.411 71.073 1.00 24.90 188 ALA A O 1
ATOM 831 N N . VAL A 1 107 ? 39.397 27.069 72.776 1.00 23.19 189 VAL A N 1
ATOM 832 C CA . VAL A 1 107 ? 39.373 25.733 73.354 1.00 23.84 189 VAL A CA 1
ATOM 833 C C . VAL A 1 107 ? 38.353 24.823 72.690 1.00 24.57 189 VAL A C 1
ATOM 834 O O . VAL A 1 107 ? 38.697 23.685 72.355 1.00 27.20 189 VAL A O 1
ATOM 838 N N . GLY A 1 108 ? 37.152 25.342 72.558 1.00 26.86 190 GLY A N 1
ATOM 839 C CA . GLY A 1 108 ? 36.059 24.581 71.963 1.00 28.33 190 GLY A CA 1
ATOM 840 C C . GLY A 1 108 ? 35.259 23.921 73.059 1.00 30.89 190 GLY A C 1
ATOM 841 O O . GLY A 1 108 ? 35.814 23.486 74.064 1.00 28.18 190 GLY A O 1
ATOM 842 N N . GLU A 1 109 ? 33.940 23.810 72.883 1.00 32.19 191 GLU A N 1
ATOM 843 C CA . GLU A 1 109 ? 33.094 23.218 73.927 1.00 34.55 191 GLU A CA 1
ATOM 844 C C . GLU A 1 109 ? 33.401 21.766 74.271 1.00 33.99 191 GLU A C 1
ATOM 845 O O . GLU A 1 109 ? 33.260 21.328 75.425 1.00 33.51 191 GLU A O 1
ATOM 851 N N . ASN A 1 110 ? 33.807 20.987 73.281 1.00 34.96 192 ASN A N 1
ATOM 852 C CA . ASN A 1 110 ? 34.10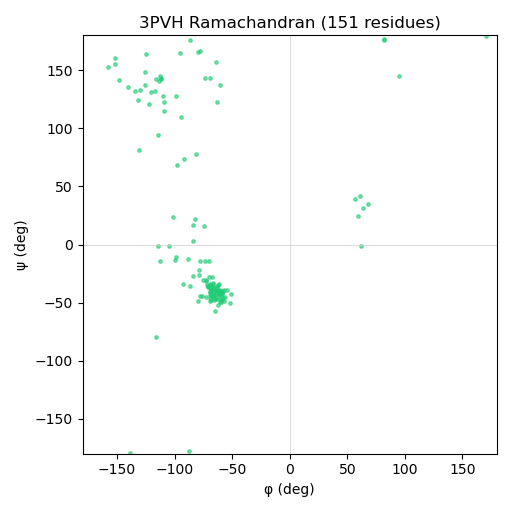2 19.604 73.570 1.00 35.42 192 ASN A CA 1
ATOM 853 C C . ASN A 1 110 ? 35.191 19.432 74.626 1.00 33.39 192 ASN A C 1
ATOM 854 O O . ASN A 1 110 ? 35.008 18.694 75.594 1.00 31.58 192 ASN A O 1
ATOM 859 N N . ILE A 1 111 ? 36.310 20.160 74.463 1.00 31.15 193 ILE A N 1
ATOM 860 C CA . ILE A 1 111 ? 37.371 20.027 75.460 1.00 29.32 193 ILE A CA 1
ATOM 861 C C . ILE A 1 111 ? 37.046 20.764 76.789 1.00 28.23 193 ILE A C 1
ATOM 862 O O . ILE A 1 111 ? 37.443 20.300 77.850 1.00 26.92 193 ILE A O 1
ATOM 867 N N . LEU A 1 112 ? 36.284 21.857 76.736 1.00 27.62 194 LEU A N 1
ATOM 868 C CA . LEU A 1 112 ? 35.849 22.563 77.943 1.00 26.79 194 LEU A CA 1
ATOM 869 C C . LEU A 1 112 ? 35.022 21.585 78.765 1.00 28.83 194 LEU A C 1
ATOM 870 O O . LEU A 1 112 ? 35.243 21.422 79.941 1.00 27.56 194 LEU A O 1
ATOM 875 N N . ASP A 1 113 ? 34.070 20.950 78.102 1.00 29.37 195 ASP A N 1
ATOM 876 C CA . ASP A 1 113 ? 33.219 19.991 78.794 1.00 31.89 195 ASP A CA 1
ATOM 877 C C . ASP A 1 113 ? 33.992 18.765 79.310 1.00 28.89 195 ASP A C 1
ATOM 878 O O . ASP A 1 113 ? 33.785 18.275 80.439 1.00 28.74 195 ASP A O 1
ATOM 883 N N . ALA A 1 114 ? 34.857 18.241 78.491 1.00 27.73 196 ALA A N 1
ATOM 884 C CA . ALA A 1 114 ? 35.617 17.071 78.878 1.00 28.22 196 ALA A CA 1
ATOM 885 C C . ALA A 1 114 ? 36.522 17.355 80.067 1.00 28.57 196 ALA A C 1
ATOM 886 O O . ALA A 1 114 ? 36.653 16.550 80.967 1.00 28.57 196 ALA A O 1
ATOM 888 N N . THR A 1 115 ? 37.158 18.533 80.085 1.00 26.82 197 THR A N 1
ATOM 889 C CA . THR A 1 115 ? 38.067 18.812 81.196 1.00 25.79 197 THR A CA 1
ATOM 890 C C . THR A 1 115 ? 37.357 18.906 82.533 1.00 26.11 197 THR A C 1
ATOM 891 O O . THR A 1 115 ? 37.881 18.462 83.546 1.00 25.19 197 THR A O 1
ATOM 895 N N . VAL A 1 116 ? 36.178 19.501 82.533 1.00 25.76 198 VAL A N 1
ATOM 896 C CA . VAL A 1 116 ? 35.434 19.645 83.770 1.00 28.73 198 VAL A CA 1
ATOM 897 C C . VAL A 1 116 ? 34.718 18.376 84.189 1.00 29.90 198 VAL A C 1
ATOM 898 O O . VAL A 1 116 ? 34.445 18.193 85.328 1.00 30.42 198 VAL A O 1
ATOM 902 N N . SER A 1 117 ? 34.473 17.485 83.257 1.00 31.47 199 SER A N 1
ATOM 903 C CA . SER A 1 117 ? 33.760 16.264 83.666 1.00 32.82 199 SER A CA 1
ATOM 904 C C . SER A 1 117 ? 34.719 15.111 83.877 1.00 32.62 199 SER A C 1
ATOM 905 O O . SER A 1 117 ? 34.333 14.094 84.465 1.00 33.58 199 SER A O 1
ATOM 908 N N . GLU A 1 118 ? 35.960 15.250 83.423 1.00 30.42 200 GLU A N 1
ATOM 909 C CA . GLU A 1 118 ? 36.953 14.210 83.567 1.00 30.86 200 GLU A CA 1
ATOM 910 C C . GLU A 1 118 ? 38.158 14.580 84.432 1.00 29.71 200 GLU A C 1
ATOM 911 O O . GLU A 1 118 ? 38.212 14.227 85.578 1.00 30.27 200 GLU A O 1
ATOM 917 N N . ASN A 1 119 ? 39.123 15.325 83.873 1.00 30.04 201 ASN A N 1
ATOM 918 C CA . ASN A 1 119 ? 40.335 15.631 84.623 1.00 28.01 201 ASN A CA 1
ATOM 919 C C . ASN A 1 119 ? 40.121 16.214 85.994 1.00 28.65 201 ASN A C 1
ATOM 920 O O . ASN A 1 119 ? 40.669 15.746 86.968 1.00 30.32 201 ASN A O 1
ATOM 925 N N . LEU A 1 120 ? 39.304 17.248 86.086 1.00 27.29 202 LEU A N 1
ATOM 926 C CA . LEU A 1 120 ? 39.153 17.877 87.368 1.00 27.18 202 LEU A CA 1
ATOM 927 C C . LEU A 1 120 ? 38.518 17.038 88.459 1.00 29.04 202 LEU A C 1
ATOM 928 O O . LEU A 1 120 ? 39.108 16.819 89.503 1.00 29.96 202 LEU A O 1
ATOM 933 N N . PRO A 1 121 ? 37.299 16.543 88.221 1.00 30.74 203 PRO A N 1
ATOM 934 C CA . PRO A 1 121 ? 36.687 15.755 89.294 1.00 31.79 203 PRO A CA 1
ATOM 935 C C . PRO A 1 121 ? 37.336 14.406 89.594 1.00 32.96 203 PRO A C 1
ATOM 936 O O . PRO A 1 121 ? 37.424 14.041 90.765 1.00 33.11 203 PRO A O 1
ATOM 940 N N . VAL A 1 122 ? 37.802 13.690 88.563 1.00 33.92 204 VAL A N 1
ATOM 941 C CA . VAL A 1 122 ? 38.400 12.367 88.786 1.00 33.89 204 VAL A CA 1
ATOM 942 C C . VAL A 1 122 ? 39.691 12.469 89.575 1.00 34.10 204 VAL A C 1
ATOM 943 O O . VAL A 1 122 ? 39.907 11.775 90.581 1.00 35.43 204 VAL A O 1
ATOM 947 N N . LEU A 1 123 ? 40.571 13.372 89.169 1.00 32.12 205 LEU A N 1
ATOM 948 C CA . LEU A 1 123 ? 41.807 13.473 89.891 1.00 31.05 205 LEU A CA 1
ATOM 949 C C . LEU A 1 123 ? 41.674 14.076 91.276 1.00 30.76 205 LEU A C 1
ATOM 950 O O . LEU A 1 123 ? 42.359 13.651 92.223 1.00 31.35 205 LEU A O 1
ATOM 955 N N . ALA A 1 124 ? 40.780 15.062 91.443 1.00 30.99 206 ALA A N 1
ATOM 956 C CA . ALA A 1 124 ? 40.595 15.647 92.770 1.00 30.58 206 ALA A CA 1
ATOM 957 C C . ALA A 1 124 ? 39.979 14.605 93.732 1.00 33.11 206 ALA A C 1
ATOM 958 O O . ALA A 1 124 ? 40.350 14.594 94.904 1.00 32.54 206 ALA A O 1
ATOM 960 N N . THR A 1 125 ? 39.074 13.770 93.224 1.00 33.74 207 THR A N 1
ATOM 961 C CA . THR A 1 125 ? 38.417 12.741 94.059 1.00 36.31 207 THR A CA 1
ATOM 962 C C . THR A 1 125 ? 39.536 11.857 94.654 1.00 37.90 207 THR A C 1
ATOM 963 O O . THR A 1 125 ? 39.499 11.500 95.857 1.00 37.44 207 THR A O 1
ATOM 967 N N . ASP A 1 126 ? 40.563 11.539 93.869 1.00 38.45 208 ASP A N 1
ATOM 968 C CA . ASP A 1 126 ? 41.668 10.771 94.441 1.00 40.13 208 ASP A CA 1
ATOM 969 C C . ASP A 1 126 ? 42.704 11.620 95.164 1.00 39.04 208 ASP A C 1
ATOM 970 O O . ASP A 1 126 ? 43.809 11.170 95.441 1.00 39.20 208 ASP A O 1
ATOM 975 N N . GLU A 1 127 ? 42.335 12.853 95.482 1.00 38.24 209 GLU A N 1
ATOM 976 C CA . GLU A 1 127 ? 43.224 13.815 96.108 1.00 38.01 209 GLU A CA 1
ATOM 977 C C . GLU A 1 127 ? 44.479 14.118 95.288 1.00 36.88 209 GLU A C 1
ATOM 978 O O . GLU A 1 127 ? 45.460 14.534 95.866 1.00 38.51 209 GLU A O 1
ATOM 984 N N . LYS A 1 128 ? 44.452 13.931 93.958 1.00 33.70 210 LYS A N 1
ATOM 985 C CA . LYS A 1 128 ? 45.646 14.219 93.141 1.00 32.37 210 LYS A CA 1
ATOM 986 C C . LYS A 1 128 ? 45.420 15.626 92.548 1.00 30.00 210 LYS A C 1
ATOM 987 O O . LYS A 1 128 ? 45.207 15.761 91.341 1.00 29.66 210 LYS A O 1
ATOM 993 N N . TYR A 1 129 ? 45.454 16.617 93.414 1.00 30.64 211 TYR A N 1
ATOM 994 C CA . TYR A 1 129 ? 45.149 18.005 92.974 1.00 27.28 211 TYR A CA 1
ATOM 995 C C . TYR A 1 129 ? 46.186 18.585 92.045 1.00 28.72 211 TYR A C 1
ATOM 996 O O . TYR A 1 129 ? 45.840 19.338 91.101 1.00 26.40 211 TYR A O 1
ATOM 1005 N N . ASN A 1 130 ? 47.468 18.324 92.292 1.00 26.96 212 ASN A N 1
ATOM 1006 C CA . ASN A 1 130 ? 48.470 18.822 91.350 1.00 26.93 212 ASN A CA 1
ATOM 1007 C C . ASN A 1 130 ? 48.237 18.266 89.981 1.00 28.49 212 ASN A C 1
ATOM 1008 O O . ASN A 1 130 ? 48.348 19.018 89.000 1.00 25.94 212 ASN A O 1
ATOM 1013 N N . GLU A 1 131 ? 47.979 16.958 89.877 1.00 27.50 213 GLU A N 1
ATOM 1014 C CA . GLU A 1 131 ? 47.722 16.365 88.565 1.00 28.05 213 GLU A CA 1
ATOM 1015 C C . GLU A 1 131 ? 46.435 16.870 87.955 1.00 26.91 213 GLU A C 1
ATOM 1016 O O . GLU A 1 131 ? 46.340 17.011 86.737 1.00 26.75 213 GLU A O 1
ATOM 1022 N N . ALA A 1 132 ? 45.413 17.100 88.792 1.00 25.50 214 ALA A N 1
ATOM 1023 C CA . ALA A 1 132 ? 44.125 17.561 88.312 1.00 25.10 214 ALA A CA 1
ATOM 1024 C C . ALA A 1 132 ? 44.298 18.875 87.597 1.00 24.45 214 ALA A C 1
ATOM 1025 O O . ALA A 1 132 ? 43.820 19.055 86.481 1.00 23.89 214 ALA A O 1
ATOM 1027 N N . VAL A 1 133 ? 44.982 19.761 88.271 1.00 22.72 215 VAL A N 1
ATOM 1028 C CA . VAL A 1 133 ? 45.175 21.074 87.671 1.00 22.05 215 VAL A CA 1
ATOM 1029 C C . VAL A 1 133 ? 46.173 21.058 86.505 1.00 22.22 215 VAL A C 1
ATOM 1030 O O . VAL A 1 133 ? 45.924 21.679 85.438 1.00 20.02 215 VAL A O 1
ATOM 1034 N N . TYR A 1 134 ? 47.335 20.381 86.668 1.00 20.99 216 TYR A N 1
ATOM 1035 C CA . TYR A 1 134 ? 48.317 20.437 85.610 1.00 20.34 216 TYR A CA 1
ATOM 1036 C C . TYR A 1 134 ? 47.813 19.636 84.370 1.00 22.02 216 TYR A C 1
ATOM 1037 O O . TYR A 1 134 ? 47.979 20.068 83.239 1.00 21.53 216 TYR A O 1
ATOM 1046 N N . SER A 1 135 ? 47.121 18.510 84.591 1.00 22.02 217 SER A N 1
ATOM 1047 C CA . SER A 1 135 ? 46.669 17.782 83.427 1.00 25.08 217 SER A CA 1
ATOM 1048 C C . SER A 1 135 ? 45.577 18.577 82.720 1.00 23.71 217 SER A C 1
ATOM 1049 O O . SER A 1 135 ? 45.466 18.534 81.477 1.00 23.88 217 SER A O 1
ATOM 1052 N N . SER A 1 136 ? 44.759 19.306 83.506 1.00 21.90 218 SER A N 1
ATOM 1053 C CA . SER A 1 136 ? 43.687 20.110 82.862 1.00 21.64 218 SER A CA 1
ATOM 1054 C C . SER A 1 136 ? 44.357 21.230 82.079 1.00 20.74 218 SER A C 1
ATOM 1055 O O . SER A 1 136 ? 43.973 21.550 80.978 1.00 21.91 218 SER A O 1
ATOM 1058 N N . ALA A 1 137 ? 45.380 21.861 82.666 1.00 18.52 219 ALA A N 1
ATOM 1059 C CA . ALA A 1 137 ? 46.045 22.903 81.874 1.00 19.23 219 ALA A CA 1
ATOM 1060 C C . ALA A 1 137 ? 46.626 22.412 80.535 1.00 20.45 219 ALA A C 1
ATOM 1061 O O . ALA A 1 137 ? 46.495 23.078 79.488 1.00 22.14 219 ALA A O 1
ATOM 1063 N N . LYS A 1 138 ? 47.322 21.281 80.587 1.00 22.02 220 LYS A N 1
ATOM 1064 C CA . LYS A 1 138 ? 47.916 20.685 79.415 1.00 23.05 220 LYS A CA 1
ATOM 1065 C C . LYS A 1 138 ? 46.838 20.355 78.383 1.00 23.23 220 LYS A C 1
ATOM 1066 O O . LYS A 1 138 ? 47.050 20.601 77.202 1.00 24.92 220 LYS A O 1
ATOM 1072 N N . ARG A 1 139 ? 45.689 19.830 78.832 1.00 23.45 221 ARG A N 1
ATOM 1073 C CA . ARG A 1 139 ? 44.608 19.489 77.911 1.00 22.99 221 ARG A CA 1
ATOM 1074 C C . ARG A 1 139 ? 43.993 20.727 77.239 1.00 23.16 221 ARG A C 1
ATOM 1075 O O . ARG A 1 139 ? 43.707 20.744 76.052 1.00 24.00 221 ARG A O 1
ATOM 1083 N N . LEU A 1 140 ? 43.827 21.803 77.998 1.00 21.97 222 LEU A N 1
ATOM 1084 C CA . LEU A 1 140 ? 43.262 23.034 77.419 1.00 20.50 222 LEU A CA 1
ATOM 1085 C C . LEU A 1 140 ? 44.312 23.616 76.451 1.00 20.94 222 LEU A C 1
ATOM 1086 O O . LEU A 1 140 ? 43.945 24.128 75.401 1.00 22.28 222 LEU A O 1
ATOM 1091 N N . VAL A 1 141 ? 45.594 23.632 76.860 1.00 21.95 223 VAL A N 1
ATOM 1092 C CA . VAL A 1 141 ? 46.655 24.143 75.973 1.00 22.80 223 VAL A CA 1
ATOM 1093 C C . VAL A 1 141 ? 46.698 23.331 74.655 1.00 23.90 223 VAL A C 1
ATOM 1094 O O . VAL A 1 141 ? 46.747 23.922 73.579 1.00 25.14 223 VAL A O 1
ATOM 1098 N N . ALA A 1 142 ? 46.578 22.015 74.753 1.00 26.22 224 ALA A N 1
ATOM 1099 C CA . ALA A 1 142 ? 46.587 21.186 73.529 1.00 28.03 224 ALA A CA 1
ATOM 1100 C C . ALA A 1 142 ? 45.420 21.582 72.606 1.00 27.59 224 ALA A C 1
ATOM 1101 O O . ALA A 1 142 ? 45.623 21.688 71.362 1.00 28.59 224 ALA A O 1
ATOM 1103 N N . ALA A 1 143 ? 44.235 21.873 73.169 1.00 26.69 225 ALA A N 1
ATOM 1104 C CA . ALA A 1 143 ? 43.077 22.259 72.317 1.00 26.51 225 ALA A CA 1
ATOM 1105 C C . ALA A 1 143 ? 43.316 23.600 71.642 1.00 26.73 225 ALA A C 1
ATOM 1106 O O . ALA A 1 143 ? 43.097 23.759 70.434 1.00 27.91 225 ALA A O 1
ATOM 1108 N N . ILE A 1 144 ? 43.837 24.566 72.422 1.00 25.71 226 ILE A N 1
ATOM 1109 C CA . ILE A 1 144 ? 44.106 25.869 71.885 1.00 25.48 226 ILE A CA 1
ATOM 1110 C C . ILE A 1 144 ? 45.129 25.753 70.742 1.00 27.26 226 ILE A C 1
ATOM 1111 O O . ILE A 1 144 ? 44.974 26.406 69.715 1.00 27.90 226 ILE A O 1
ATOM 1116 N N . ASP A 1 145 ? 46.134 24.901 70.918 1.00 27.90 227 ASP A N 1
ATOM 1117 C CA . ASP A 1 145 ? 47.185 24.749 69.906 1.00 30.37 227 ASP A CA 1
ATOM 1118 C C . ASP A 1 145 ? 46.831 23.784 68.773 1.00 31.72 227 ASP A C 1
ATOM 1119 O O . ASP A 1 145 ? 47.650 23.571 67.896 1.00 32.01 227 ASP A O 1
ATOM 1124 N N . GLY A 1 146 ? 45.624 23.247 68.788 1.00 33.27 228 GLY A N 1
ATOM 1125 C CA . GLY A 1 146 ? 45.251 22.314 67.725 1.00 35.52 228 GLY A CA 1
ATOM 1126 C C . GLY A 1 146 ? 46.070 21.061 67.704 1.00 37.65 228 GLY A C 1
ATOM 1127 O O . GLY A 1 146 ? 46.309 20.499 66.628 1.00 38.49 228 GLY A O 1
ATOM 1128 N N . GLN A 1 147 ? 46.513 20.612 68.867 1.00 37.43 229 GLN A N 1
ATOM 1129 C CA . GLN A 1 147 ? 47.276 19.400 69.000 1.00 38.97 229 GLN A CA 1
ATOM 1130 C C . GLN A 1 147 ? 46.351 18.237 69.345 1.00 39.61 229 GLN A C 1
ATOM 1131 O O . GLN A 1 147 ? 45.182 18.407 69.711 1.00 39.07 229 GLN A O 1
ATOM 1137 N N . PRO A 1 148 ? 46.851 17.013 69.185 1.00 40.42 230 PRO A N 1
ATOM 1138 C CA . PRO A 1 148 ? 45.996 15.866 69.507 1.00 40.51 230 PRO A CA 1
ATOM 1139 C C . PRO A 1 148 ? 45.589 15.921 70.992 1.00 39.48 230 PRO A C 1
ATOM 1140 O O . PRO A 1 148 ? 46.431 16.201 71.834 1.00 39.82 230 PRO A O 1
ATOM 1144 N N . ASP A 1 149 ? 44.317 15.645 71.290 1.00 38.14 231 ASP A N 1
ATOM 1145 C CA . ASP A 1 149 ? 43.796 15.655 72.658 1.00 39.13 231 ASP A CA 1
ATOM 1146 C C . ASP A 1 149 ? 44.450 14.609 73.537 1.00 39.57 231 ASP A C 1
ATOM 1147 O O . ASP A 1 149 ? 44.434 13.415 73.209 1.00 41.59 231 ASP A O 1
ATOM 1152 N N . PRO A 1 150 ? 45.066 15.022 74.653 1.00 39.66 232 PRO A N 1
ATOM 1153 C CA . PRO A 1 150 ? 45.684 13.987 75.478 1.00 40.93 232 PRO A CA 1
ATOM 1154 C C . PRO A 1 150 ? 44.652 13.112 76.169 1.00 42.81 232 PRO A C 1
ATOM 1155 O O . PRO A 1 150 ? 44.978 12.021 76.666 1.00 44.64 232 PRO A O 1
ATOM 1159 N N . GLY A 1 151 ? 43.402 13.570 76.173 1.00 43.44 233 GLY A N 1
ATOM 1160 C CA . GLY A 1 151 ? 42.339 12.813 76.791 1.00 43.91 233 GLY A CA 1
ATOM 1161 C C . GLY A 1 151 ? 42.263 12.992 78.296 1.00 44.68 233 GLY A C 1
ATOM 1162 O O . GLY A 1 151 ? 43.094 13.676 78.904 1.00 43.57 233 GLY A O 1
ATOM 1163 N N . GLY A 1 152 ? 41.248 12.365 78.894 1.00 44.69 234 GLY A N 1
ATOM 1164 C CA . GLY A 1 152 ? 41.060 12.461 80.330 1.00 45.46 234 GLY A CA 1
ATOM 1165 C C . GLY A 1 152 ? 41.859 11.424 81.091 1.00 46.68 234 GLY A C 1
ATOM 1166 O O . GLY A 1 152 ? 42.531 10.588 80.493 1.00 47.54 234 GLY A O 1
ATOM 1167 N N . PRO A 1 153 ? 41.837 11.465 82.418 1.00 47.34 235 PRO A N 1
ATOM 1168 C CA . PRO A 1 153 ? 42.606 10.461 83.152 1.00 47.79 235 PRO A CA 1
ATOM 1169 C C . PRO A 1 153 ? 41.792 9.169 83.176 1.00 48.42 235 PRO A C 1
ATOM 1170 O O . PRO A 1 153 ? 40.551 9.262 83.002 1.00 49.11 235 PRO A O 1
#

Radius of gyration: 13.85 Å; Cα contacts (8 Å, |Δi|>4): 267; chains: 1; bounding box: 32×34×36 Å

InterPro domains:
  IPR007621 TPM domain [PF04536] (100-224)

GO terms:
  GO:0003729 mRNA binding (F, IDA)
  GO:0003993 acid phosphatase activity (F, IDA)
  GO:0031977 thylakoid lumen (C, HDA)
  GO:0005634 nucleus (C, HDA)
  GO:0009507 chloroplast (C, HDA)
  GO:0009534 chloroplast thylakoid (C, HDA)
  GO:0009535 chloroplast thylakoid membrane (C, HDA)
  GO:0009579 thylakoid (C, HDA)
  GO:0010206 photosystem II repair (P, IMP)
  GO:0009543 chloroplast thylakoid lumen (C, HDA)

Nearest PDB structures (foldseek):
  3pw9-assembly1_A  TM=1.005E+00  e=3.450E-31  Arabidopsis thaliana
  3ptj-assembly1_A  TM=1.003E+00  e=3.135E-30  Arabidopsis thaliana
  8c7i-assembly1_A-2  TM=9.495E-01  e=4.639E-13  Aequorea victoria
  2kw7-assembly1_A  TM=8.656E-01  e=1.737E-08  Porphyromonas gingivalis
  5anp-assembly1_A  TM=8.762E-01  e=1.907E-07  Bizionia argentinensis JUB59

Sequence (153 aa):
SASEFNILNDGPPKETYVVDDAGVLSRVTKSDLKKLLSDLEYRKKLRLNFITVRKLTSKADAFEYADQVLEKWYPSIEEGNNKGIVVLITSQKEGAITGGPAFIEAVGENILDATVSENLPVLATDEKYNEAVYSSAKRLVAAIDGQPDPGGP

CATH classification: 3.10.310.50

B-factor: mean 32.66, std 12.07, range [16.29, 72.54]

Organism: Arabidopsis thaliana (NCBI:txid3702)